Protein AF-A0A8S3G7U4-F1 (afdb_monomer_lite)

pLDDT: mean 88.13, std 8.5, range [62.69, 96.88]

Foldseek 3Di:
DQQFPPPPDDPPDDGHGPLNVVLVVVQVVQQVVLVVDVQGDKADDQPDDIDGSRNHSVVCPVVSVDDDDDDRPPVVRVVVVVVVVVVVVVVD

Structure (mmCIF, N/CA/C/O backbone):
data_AF-A0A8S3G7U4-F1
#
_entry.id   AF-A0A8S3G7U4-F1
#
loop_
_atom_site.group_PDB
_atom_site.id
_atom_site.type_symbol
_atom_site.label_atom_id
_atom_site.label_alt_id
_atom_site.label_comp_id
_atom_site.label_asym_id
_atom_site.label_entity_id
_atom_site.label_seq_id
_atom_site.pdbx_PDB_ins_code
_atom_site.Cartn_x
_atom_site.Cartn_y
_atom_site.Cartn_z
_atom_site.occupancy
_atom_site.B_iso_or_equiv
_atom_site.auth_seq_id
_atom_site.auth_comp_id
_atom_site.auth_asym_id
_atom_site.auth_atom_id
_atom_site.pdbx_PDB_model_num
ATOM 1 N N . MET A 1 1 ? 8.361 -1.461 -9.099 1.00 67.19 1 MET A N 1
ATOM 2 C CA . MET A 1 1 ? 9.421 -1.633 -10.111 1.00 67.19 1 MET A CA 1
ATOM 3 C C . MET A 1 1 ? 8.810 -2.431 -11.255 1.00 67.19 1 MET A C 1
ATOM 5 O O . MET A 1 1 ? 8.186 -3.435 -10.957 1.00 67.19 1 MET A O 1
ATOM 9 N N . ASN A 1 2 ? 8.929 -2.003 -12.513 1.00 78.00 2 ASN A N 1
ATOM 10 C CA . ASN A 1 2 ? 8.296 -2.697 -13.656 1.00 78.00 2 ASN A CA 1
ATOM 11 C C . ASN A 1 2 ? 9.219 -3.718 -14.326 1.00 78.00 2 ASN A C 1
ATOM 13 O O . ASN A 1 2 ? 9.101 -3.991 -15.515 1.00 78.00 2 ASN A O 1
ATOM 17 N N . THR A 1 3 ? 10.164 -4.261 -13.567 1.00 81.44 3 THR A N 1
ATOM 18 C CA . THR A 1 3 ? 11.096 -5.265 -14.071 1.00 81.44 3 THR A CA 1
ATOM 19 C C . THR A 1 3 ? 10.347 -6.579 -14.301 1.00 81.44 3 THR A C 1
ATOM 21 O O . THR A 1 3 ? 9.628 -7.006 -13.392 1.00 81.44 3 THR A O 1
ATOM 24 N N . PRO A 1 4 ? 10.496 -7.226 -15.468 1.00 81.69 4 PRO A N 1
ATOM 25 C CA . PRO A 1 4 ? 9.955 -8.561 -15.717 1.00 81.69 4 PRO A CA 1
ATOM 26 C C . PRO A 1 4 ? 10.515 -9.600 -14.739 1.00 81.69 4 PRO A C 1
ATOM 28 O O . PRO A 1 4 ? 11.661 -9.494 -14.303 1.00 81.69 4 PRO A O 1
ATOM 31 N N . LEU A 1 5 ? 9.734 -10.632 -14.424 1.00 75.94 5 LEU A N 1
ATOM 32 C CA . LEU A 1 5 ? 10.137 -11.733 -13.537 1.00 75.94 5 LEU A CA 1
ATOM 33 C C . LEU A 1 5 ? 11.011 -12.811 -14.213 1.00 75.94 5 LEU A C 1
ATOM 35 O O . LEU A 1 5 ? 11.200 -13.885 -13.651 1.00 75.94 5 LEU A O 1
ATOM 39 N N . GLY A 1 6 ? 11.593 -12.518 -15.380 1.00 72.00 6 GLY A N 1
ATOM 40 C CA . GLY A 1 6 ? 12.253 -13.509 -16.240 1.00 72.00 6 GLY A CA 1
ATOM 41 C C . GLY A 1 6 ? 11.250 -14.267 -17.118 1.00 72.00 6 GLY A C 1
ATOM 42 O O . GLY A 1 6 ? 10.051 -13.986 -17.062 1.00 72.00 6 GLY A O 1
ATOM 43 N N . ASP A 1 7 ? 11.735 -15.192 -17.951 1.00 67.88 7 ASP A N 1
ATOM 44 C CA . ASP A 1 7 ? 10.916 -16.026 -18.852 1.00 67.88 7 ASP A CA 1
ATOM 45 C C . ASP A 1 7 ? 10.166 -17.115 -18.080 1.00 67.88 7 ASP A C 1
ATOM 47 O O . ASP A 1 7 ? 10.529 -18.286 -18.071 1.00 67.88 7 ASP A O 1
ATOM 51 N N . LEU A 1 8 ? 9.112 -16.697 -17.383 1.00 63.62 8 LEU A N 1
ATOM 52 C CA . LEU A 1 8 ? 8.124 -17.583 -16.760 1.00 63.62 8 LEU A CA 1
ATOM 53 C C . LEU A 1 8 ? 6.859 -17.735 -17.619 1.00 63.62 8 LEU A C 1
ATOM 55 O O . LEU A 1 8 ? 5.934 -18.443 -17.233 1.00 63.62 8 LEU A O 1
ATOM 59 N N . ALA A 1 9 ? 6.801 -17.041 -18.753 1.00 62.88 9 ALA A N 1
ATOM 60 C CA . ALA A 1 9 ? 5.632 -16.934 -19.608 1.00 62.88 9 ALA A CA 1
ATOM 61 C C . ALA A 1 9 ? 5.865 -17.700 -20.917 1.00 62.88 9 ALA A C 1
ATOM 6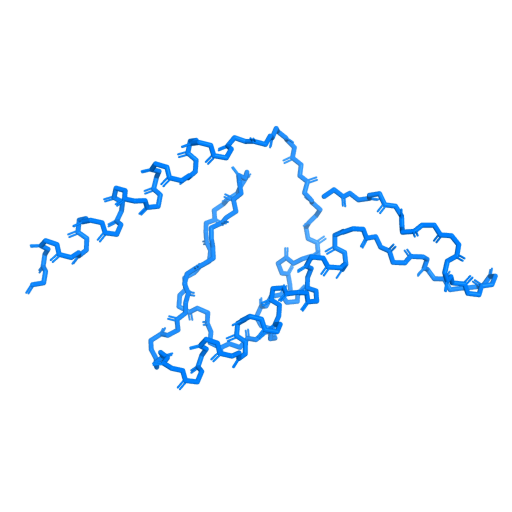3 O O . ALA A 1 9 ? 6.994 -17.772 -21.407 1.00 62.88 9 ALA A O 1
ATOM 64 N N . GLY A 1 10 ? 4.809 -18.300 -21.476 1.00 66.88 10 GLY A N 1
ATOM 65 C CA . GLY A 1 10 ? 4.883 -18.895 -22.808 1.00 66.88 10 GLY A CA 1
ATOM 66 C C . GLY A 1 10 ? 5.252 -17.845 -23.867 1.00 66.88 10 GLY A C 1
ATOM 67 O O . GLY A 1 10 ? 5.136 -16.648 -23.613 1.00 66.88 10 GLY A O 1
ATOM 68 N N . PRO A 1 11 ? 5.638 -18.252 -25.088 1.00 69.12 11 PRO A N 1
ATOM 69 C CA . PRO A 1 11 ? 6.110 -17.340 -26.142 1.00 69.12 11 PRO A CA 1
ATOM 70 C C . PRO A 1 11 ? 5.101 -16.254 -26.573 1.00 69.12 11 PRO A C 1
ATOM 72 O O . PRO A 1 11 ? 5.457 -15.362 -27.341 1.00 69.12 11 PRO A O 1
ATOM 75 N N . TYR A 1 12 ? 3.856 -16.323 -26.094 1.00 72.88 12 TYR A N 1
ATOM 76 C CA . TYR A 1 12 ? 2.778 -15.374 -26.373 1.00 72.88 12 TYR A CA 1
ATOM 77 C C . TYR A 1 12 ? 2.201 -14.709 -25.113 1.00 72.88 12 TYR A C 1
ATOM 79 O O . TYR A 1 12 ? 1.335 -13.843 -25.228 1.00 72.88 12 TYR A O 1
ATOM 87 N N . ASP A 1 13 ? 2.665 -15.095 -23.925 1.00 72.25 13 ASP A N 1
ATOM 88 C CA . ASP A 1 13 ? 2.161 -14.572 -22.661 1.00 72.25 13 ASP A CA 1
ATOM 89 C C . ASP A 1 13 ? 2.977 -13.353 -22.224 1.00 72.25 13 ASP A C 1
ATOM 91 O O . ASP A 1 13 ? 4.195 -13.284 -22.387 1.00 72.25 13 ASP A O 1
ATOM 95 N N . ARG A 1 14 ? 2.308 -12.367 -21.620 1.00 76.12 14 ARG A N 1
ATOM 96 C CA . ARG A 1 14 ? 3.006 -11.235 -21.008 1.00 76.12 14 ARG A CA 1
ATOM 97 C C . ARG A 1 14 ? 3.746 -11.728 -19.766 1.00 76.12 14 ARG A C 1
ATOM 99 O O . ARG A 1 14 ? 3.098 -12.116 -18.796 1.00 76.12 14 ARG A O 1
ATOM 106 N N . ASN A 1 15 ? 5.076 -11.620 -19.749 1.00 79.62 15 ASN A N 1
ATOM 107 C CA . ASN A 1 15 ? 5.844 -11.905 -18.539 1.00 79.62 15 ASN A CA 1
ATOM 108 C C . ASN A 1 15 ? 5.357 -10.997 -17.398 1.00 79.62 15 ASN A C 1
ATOM 110 O O . ASN A 1 15 ? 5.365 -9.765 -17.550 1.00 79.62 15 ASN A O 1
ATOM 114 N N . PRO A 1 16 ? 4.939 -11.571 -16.258 1.00 84.88 16 PRO A N 1
ATOM 115 C CA . PRO A 1 16 ? 4.531 -10.779 -15.115 1.00 84.88 16 PRO A CA 1
ATOM 116 C C . PRO A 1 16 ? 5.708 -9.927 -14.641 1.00 84.88 16 PRO A C 1
ATOM 118 O O . PRO A 1 16 ? 6.871 -10.342 -14.663 1.00 84.88 16 PRO A O 1
ATOM 121 N N . THR A 1 17 ? 5.410 -8.699 -14.241 1.00 88.38 17 THR A N 1
ATOM 122 C CA . THR A 1 17 ? 6.401 -7.781 -13.686 1.00 88.38 17 THR A CA 1
ATOM 123 C C . THR A 1 17 ? 6.432 -7.886 -12.164 1.00 88.38 17 THR A C 1
ATOM 125 O O . THR A 1 17 ? 5.469 -8.311 -11.529 1.00 88.38 17 THR A O 1
ATOM 128 N N . ARG A 1 18 ? 7.509 -7.399 -11.543 1.00 88.00 18 ARG A N 1
ATOM 129 C CA . ARG A 1 18 ? 7.584 -7.183 -10.085 1.00 88.00 18 ARG A CA 1
ATOM 130 C C . ARG A 1 18 ? 6.436 -6.309 -9.560 1.00 88.00 18 ARG A C 1
ATOM 132 O O . ARG A 1 18 ? 6.098 -6.365 -8.383 1.00 88.00 18 ARG A O 1
ATOM 139 N N . TRP A 1 19 ? 5.847 -5.476 -10.416 1.00 89.06 19 TRP A N 1
ATOM 140 C CA . TRP A 1 19 ? 4.668 -4.687 -10.079 1.00 89.06 19 TRP A CA 1
ATOM 141 C C . TRP A 1 19 ? 3.3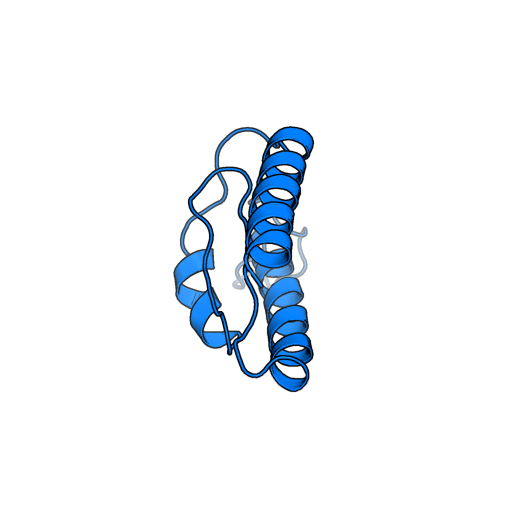92 -5.530 -10.039 1.00 89.06 19 TRP A C 1
ATOM 143 O O . TRP A 1 19 ? 2.582 -5.356 -9.131 1.00 89.06 19 TRP A O 1
ATOM 153 N N . ASP A 1 20 ? 3.251 -6.485 -10.959 1.00 88.44 20 ASP A N 1
ATOM 154 C CA . ASP A 1 20 ? 2.141 -7.441 -10.962 1.00 88.44 20 ASP A CA 1
ATOM 155 C C . ASP A 1 20 ? 2.219 -8.387 -9.746 1.00 88.44 20 ASP A C 1
ATOM 157 O O . ASP A 1 20 ? 1.202 -8.652 -9.106 1.00 88.44 20 ASP A O 1
ATOM 161 N N . GLU A 1 21 ? 3.427 -8.817 -9.363 1.00 90.62 21 GLU A N 1
ATOM 162 C CA . GLU A 1 21 ? 3.677 -9.599 -8.139 1.00 90.62 21 GLU A CA 1
ATOM 163 C C . GLU A 1 21 ? 3.334 -8.813 -6.866 1.00 90.62 21 GLU A C 1
ATOM 165 O O . GLU A 1 21 ? 2.687 -9.339 -5.955 1.00 90.62 21 GLU A O 1
ATOM 170 N N . LEU A 1 22 ? 3.715 -7.531 -6.811 1.00 91.81 22 LEU A N 1
ATOM 171 C CA . LEU A 1 22 ? 3.344 -6.661 -5.698 1.00 91.81 22 LEU A CA 1
ATOM 172 C C . LEU A 1 22 ? 1.823 -6.510 -5.608 1.00 91.81 22 LEU A C 1
ATOM 174 O O . LEU A 1 22 ? 1.278 -6.620 -4.513 1.00 91.81 22 LEU A O 1
ATOM 178 N N . ARG A 1 23 ? 1.133 -6.302 -6.739 1.00 91.88 23 ARG A N 1
ATOM 179 C CA . ARG A 1 23 ? -0.336 -6.231 -6.781 1.00 91.88 23 ARG A CA 1
ATOM 180 C C . ARG A 1 23 ? -0.961 -7.477 -6.168 1.00 91.88 23 ARG A C 1
ATOM 182 O O . ARG A 1 23 ? -1.843 -7.356 -5.322 1.00 91.88 23 ARG A O 1
ATOM 189 N N . GLN A 1 24 ? -0.502 -8.656 -6.581 1.00 92.94 24 GLN A N 1
ATOM 190 C CA . GLN A 1 24 ? -1.018 -9.926 -6.076 1.00 92.94 24 GLN A CA 1
ATOM 191 C C . GLN A 1 24 ? -0.774 -10.073 -4.570 1.00 92.94 24 GLN A C 1
ATOM 193 O O . GLN A 1 24 ? -1.695 -10.395 -3.827 1.00 92.94 24 GLN A O 1
ATOM 198 N N . THR A 1 25 ? 0.443 -9.774 -4.114 1.00 94.25 25 THR A N 1
ATOM 199 C CA . THR A 1 25 ? 0.801 -9.841 -2.691 1.00 94.25 25 THR A CA 1
ATOM 200 C C . THR A 1 25 ? -0.067 -8.907 -1.850 1.00 94.25 25 THR A C 1
ATOM 202 O O . THR A 1 25 ? -0.623 -9.327 -0.840 1.00 94.25 25 THR A O 1
ATOM 205 N N . VAL A 1 26 ? -0.218 -7.647 -2.272 1.00 94.12 26 VAL A N 1
ATOM 206 C CA . VAL A 1 26 ? -1.031 -6.665 -1.542 1.00 94.12 26 VAL A CA 1
ATOM 207 C C . VAL A 1 26 ? -2.500 -7.080 -1.531 1.00 94.12 26 VAL A C 1
ATOM 209 O O . VAL A 1 26 ? -3.121 -6.984 -0.483 1.00 94.12 26 VAL A O 1
ATOM 212 N N . SER A 1 27 ? -3.031 -7.609 -2.638 1.00 94.31 27 SER A N 1
ATOM 213 C CA . SER A 1 27 ? -4.419 -8.099 -2.715 1.00 94.31 27 SER A CA 1
ATOM 214 C C . SER A 1 27 ? -4.714 -9.145 -1.639 1.00 94.31 27 SER A C 1
ATOM 216 O O . SER A 1 27 ? -5.670 -8.998 -0.888 1.00 94.31 27 SER A O 1
ATOM 218 N N . ILE A 1 28 ? -3.824 -10.132 -1.483 1.00 94.38 28 ILE A N 1
ATOM 219 C CA . ILE A 1 28 ? -3.949 -11.166 -0.445 1.00 94.38 28 ILE A CA 1
ATOM 220 C C . ILE A 1 28 ? -3.929 -10.544 0.957 1.00 94.38 28 ILE A C 1
ATOM 222 O O . ILE A 1 28 ? -4.729 -10.914 1.811 1.00 94.38 28 ILE A O 1
ATOM 226 N N . VAL A 1 29 ? -3.022 -9.594 1.208 1.00 94.06 29 VAL A N 1
ATOM 227 C CA . VAL A 1 29 ? -2.933 -8.916 2.511 1.00 94.06 29 VAL A CA 1
ATOM 228 C C . VAL A 1 29 ? -4.213 -8.139 2.820 1.00 94.06 29 VAL A C 1
ATOM 230 O O . VAL A 1 29 ? -4.677 -8.186 3.955 1.00 94.06 29 VAL A O 1
ATOM 233 N N . VAL A 1 30 ? -4.792 -7.456 1.830 1.00 94.56 30 VAL A N 1
ATOM 234 C CA . VAL A 1 30 ? -6.034 -6.685 1.987 1.00 94.56 30 VAL A CA 1
ATOM 235 C C . VAL A 1 30 ? -7.209 -7.593 2.305 1.00 94.56 30 VAL A C 1
ATOM 237 O O . VAL A 1 30 ? -7.910 -7.324 3.273 1.00 94.56 30 VAL A O 1
ATOM 240 N N . ASP A 1 31 ? -7.383 -8.682 1.557 1.00 92.25 31 ASP A N 1
ATOM 241 C CA . ASP A 1 31 ? -8.488 -9.620 1.777 1.00 92.25 31 ASP A CA 1
ATOM 242 C C . ASP A 1 31 ? -8.398 -10.306 3.147 1.00 92.25 31 ASP A C 1
ATOM 244 O O . ASP A 1 31 ? -9.414 -10.598 3.769 1.00 92.25 31 ASP A O 1
ATOM 248 N N . ILE A 1 32 ? -7.182 -10.548 3.648 1.00 92.94 32 ILE A N 1
ATOM 249 C CA . ILE A 1 32 ? -6.985 -11.055 5.011 1.00 92.94 32 ILE A CA 1
ATOM 250 C C . ILE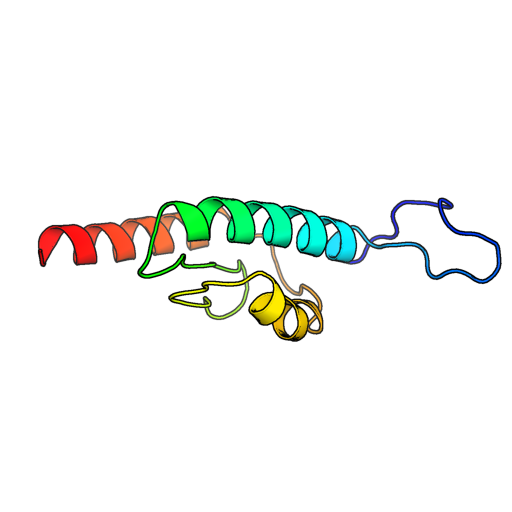 A 1 32 ? -7.307 -9.962 6.033 1.00 92.94 32 ILE A C 1
ATOM 252 O O . ILE A 1 32 ? -8.023 -10.218 6.997 1.00 92.94 32 ILE A O 1
ATOM 256 N N . ALA A 1 33 ? -6.774 -8.754 5.855 1.00 91.94 33 ALA A N 1
ATOM 257 C CA . ALA A 1 33 ? -6.924 -7.676 6.826 1.00 91.94 33 ALA A CA 1
ATOM 258 C C . ALA A 1 33 ? -8.373 -7.179 6.944 1.00 91.94 33 ALA A C 1
ATOM 260 O O . ALA A 1 33 ? -8.819 -6.885 8.053 1.00 91.94 33 ALA A O 1
ATOM 261 N N . SER A 1 34 ? -9.129 -7.151 5.843 1.00 88.38 34 SER A N 1
ATOM 262 C CA . SER A 1 34 ? -10.532 -6.719 5.826 1.00 88.38 34 SER A CA 1
ATOM 263 C C . SER A 1 34 ? -11.472 -7.650 6.599 1.00 88.38 34 SER A C 1
ATOM 265 O O . SER A 1 34 ? -12.550 -7.230 7.013 1.00 88.38 34 SER A O 1
ATOM 267 N N . VAL A 1 35 ? -11.059 -8.894 6.868 1.00 91.38 35 VAL A N 1
ATOM 268 C CA . VAL A 1 35 ? -11.784 -9.799 7.777 1.00 91.38 35 VAL A CA 1
ATOM 269 C C . VAL A 1 35 ? -11.671 -9.342 9.236 1.00 91.38 35 VAL A C 1
ATOM 271 O O . VAL A 1 35 ? -12.587 -9.578 10.023 1.00 91.38 35 VAL A O 1
ATOM 274 N N . PHE A 1 36 ? -10.562 -8.700 9.613 1.00 92.19 36 PHE A N 1
ATOM 275 C CA . PHE A 1 36 ? -10.293 -8.286 10.994 1.00 92.19 36 PHE A CA 1
ATOM 276 C C . PHE A 1 36 ? -10.692 -6.838 11.288 1.00 92.19 36 PHE A C 1
ATOM 278 O O . PHE A 1 36 ? -10.948 -6.518 12.448 1.00 92.19 36 PHE A O 1
ATOM 285 N N . ASP A 1 37 ? -10.752 -5.981 10.267 1.00 88.75 37 ASP A N 1
ATOM 286 C CA . ASP A 1 37 ? -11.112 -4.571 10.407 1.00 88.75 37 ASP A CA 1
ATOM 287 C C . ASP A 1 37 ? -12.297 -4.200 9.505 1.00 88.75 37 ASP A C 1
ATOM 289 O O . ASP A 1 37 ? -12.187 -4.135 8.280 1.00 88.75 37 ASP A O 1
ATOM 293 N N . SER A 1 38 ? -13.447 -3.922 10.127 1.00 88.25 38 SER A N 1
ATOM 294 C CA . SER A 1 38 ? -14.675 -3.524 9.427 1.00 88.25 38 SER A CA 1
ATOM 295 C C . SER A 1 38 ? -14.610 -2.123 8.807 1.00 88.25 38 SER A C 1
ATOM 297 O O . SER A 1 38 ? -15.385 -1.810 7.892 1.00 88.25 38 SER A O 1
ATOM 299 N N . ASP A 1 39 ? -13.724 -1.263 9.318 1.00 89.38 39 ASP A N 1
ATOM 300 C CA . ASP A 1 39 ? -13.493 0.071 8.761 1.00 89.38 39 ASP A CA 1
ATOM 301 C C . ASP A 1 39 ? -12.555 0.017 7.540 1.00 89.38 39 ASP A C 1
ATOM 303 O O . ASP A 1 39 ? -12.567 0.904 6.688 1.00 89.38 39 ASP A O 1
ATOM 307 N N . GLY A 1 40 ? -11.859 -1.109 7.365 1.00 89.88 40 GLY A N 1
ATOM 308 C CA . GLY A 1 40 ? -10.927 -1.363 6.274 1.00 89.88 40 GLY A CA 1
ATOM 309 C C . GLY A 1 40 ? -9.501 -0.973 6.643 1.00 89.88 40 GLY A C 1
ATOM 310 O O . GLY A 1 40 ? -9.180 -0.727 7.800 1.00 89.88 40 GLY A O 1
ATOM 311 N N . ILE A 1 41 ? -8.622 -0.934 5.644 1.00 91.62 41 ILE A N 1
ATOM 312 C CA . ILE A 1 41 ? -7.209 -0.600 5.846 1.00 91.62 41 ILE A CA 1
ATOM 313 C C . ILE A 1 41 ? -6.751 0.562 4.973 1.00 91.62 41 ILE A C 1
ATOM 315 O O . ILE A 1 41 ? -7.245 0.784 3.867 1.00 91.62 41 ILE A O 1
ATOM 319 N N . ASP A 1 42 ? -5.727 1.262 5.445 1.00 93.38 42 ASP A N 1
ATOM 320 C CA . ASP A 1 42 ? -5.088 2.334 4.693 1.00 93.38 42 ASP A CA 1
ATOM 321 C C . ASP A 1 42 ? -3.835 1.840 3.975 1.00 93.38 42 ASP A C 1
ATOM 323 O O . ASP A 1 42 ? -2.976 1.166 4.550 1.00 93.38 42 ASP A O 1
ATOM 327 N N . ILE A 1 43 ? -3.693 2.230 2.711 1.00 93.00 43 ILE A N 1
ATOM 328 C CA . ILE A 1 43 ? -2.568 1.849 1.861 1.00 93.00 43 ILE A CA 1
ATOM 329 C C . ILE A 1 43 ? -1.795 3.099 1.477 1.00 93.00 43 ILE A C 1
ATOM 331 O O . ILE A 1 43 ? -2.249 3.928 0.687 1.00 93.00 43 ILE A O 1
ATOM 335 N N . PHE A 1 44 ? -0.577 3.203 1.998 1.00 94.25 44 PHE A N 1
ATOM 336 C CA . PHE A 1 44 ? 0.329 4.300 1.692 1.00 94.25 44 PHE A CA 1
ATOM 337 C C . PHE A 1 44 ? 1.303 3.918 0.587 1.00 94.25 44 PHE A C 1
ATOM 339 O O . PHE A 1 44 ? 2.048 2.941 0.684 1.00 94.25 44 PHE A O 1
ATOM 346 N N . PHE A 1 45 ? 1.349 4.744 -0.453 1.00 93.00 45 PHE A N 1
ATOM 347 C CA . PHE A 1 45 ? 2.327 4.615 -1.521 1.00 93.00 45 PHE A CA 1
ATOM 348 C C . PHE A 1 45 ? 3.525 5.528 -1.278 1.00 93.00 45 PHE A C 1
ATOM 350 O O . PHE A 1 45 ? 3.436 6.557 -0.616 1.00 93.00 45 PHE A O 1
ATOM 357 N N . LEU A 1 46 ? 4.672 5.176 -1.861 1.00 93.62 46 LEU A N 1
ATOM 358 C CA . LEU A 1 46 ? 5.888 5.959 -1.645 1.00 93.62 46 LEU A CA 1
ATOM 359 C C . LEU A 1 46 ? 5.868 7.331 -2.343 1.00 93.62 46 LEU A C 1
ATOM 361 O O . LEU A 1 46 ? 6.426 8.303 -1.824 1.00 93.62 46 LEU A O 1
ATOM 365 N N . ASN A 1 47 ? 5.246 7.388 -3.525 1.00 92.31 47 ASN A N 1
ATOM 366 C CA . ASN A 1 47 ? 5.329 8.519 -4.457 1.00 92.31 47 ASN A CA 1
ATOM 367 C C . ASN A 1 47 ? 3.960 8.994 -4.973 1.00 92.31 47 ASN A C 1
ATOM 369 O O . ASN A 1 47 ? 3.898 9.633 -6.018 1.00 92.31 47 ASN A O 1
ATOM 373 N N . ARG A 1 48 ? 2.867 8.655 -4.284 1.00 91.69 48 ARG A N 1
ATOM 374 C CA . ARG A 1 48 ? 1.515 9.140 -4.596 1.00 91.69 48 ARG A CA 1
ATOM 375 C C . ARG A 1 48 ? 0.652 9.142 -3.340 1.00 91.69 48 ARG A C 1
ATOM 377 O O . ARG A 1 48 ? 1.052 8.564 -2.330 1.00 91.69 48 ARG A O 1
ATOM 384 N N . GLU A 1 49 ? -0.516 9.758 -3.450 1.00 92.31 49 GLU A N 1
ATOM 385 C CA . GLU A 1 49 ? -1.491 9.846 -2.366 1.00 92.31 49 GLU A CA 1
ATOM 386 C C . GLU A 1 49 ? -1.942 8.463 -1.861 1.00 92.31 49 GLU A C 1
ATOM 388 O O . GLU A 1 49 ? -2.013 7.514 -2.654 1.00 92.31 49 GLU A O 1
ATOM 393 N N . PRO A 1 50 ? -2.220 8.333 -0.550 1.00 93.88 50 PRO A N 1
ATOM 394 C CA . PRO A 1 50 ? -2.681 7.090 0.049 1.00 93.88 50 PRO A CA 1
ATOM 395 C C . PRO A 1 50 ? -4.127 6.773 -0.345 1.00 93.88 50 PRO A C 1
ATOM 397 O O . PRO A 1 50 ? -4.934 7.663 -0.607 1.00 93.88 50 PRO A O 1
ATOM 400 N N . MET A 1 51 ? -4.466 5.488 -0.322 1.00 93.62 51 MET A N 1
ATOM 401 C CA . MET A 1 51 ? -5.855 5.031 -0.320 1.00 93.62 51 MET A CA 1
ATOM 402 C C . MET A 1 51 ? -6.301 4.761 1.107 1.00 93.62 51 MET A C 1
ATOM 404 O O . MET A 1 51 ? -5.515 4.252 1.905 1.00 93.62 51 MET A O 1
ATOM 408 N N . ARG A 1 52 ? -7.558 5.082 1.409 1.00 93.69 52 ARG A N 1
ATOM 409 C CA . ARG A 1 52 ? -8.123 4.967 2.753 1.00 93.69 52 ARG A CA 1
ATOM 410 C C . ARG A 1 52 ? -9.296 4.017 2.790 1.00 93.69 52 ARG A C 1
ATOM 412 O O . ARG A 1 52 ? -10.032 3.963 1.808 1.00 93.69 52 ARG A O 1
ATOM 419 N N . HIS A 1 53 ? -9.484 3.358 3.931 1.00 93.50 53 HIS A N 1
ATOM 420 C CA . HIS A 1 53 ? -10.640 2.495 4.199 1.00 93.50 53 HIS A CA 1
ATOM 421 C C . HIS A 1 53 ? -10.863 1.436 3.106 1.00 93.50 53 HIS A C 1
ATOM 423 O O . HIS A 1 53 ? -11.994 1.187 2.690 1.00 93.50 53 HIS A O 1
ATOM 429 N N . VAL A 1 54 ? -9.779 0.837 2.607 1.00 94.25 54 VAL A N 1
ATOM 430 C CA . VAL A 1 54 ? -9.837 -0.206 1.577 1.00 94.25 54 VAL A CA 1
ATOM 431 C C . VAL A 1 54 ? -10.393 -1.480 2.200 1.00 94.25 54 VAL A C 1
ATOM 433 O O . VAL A 1 54 ? -9.852 -1.964 3.197 1.00 94.25 54 VAL A O 1
ATOM 436 N N . LYS A 1 55 ? -11.464 -2.025 1.616 1.00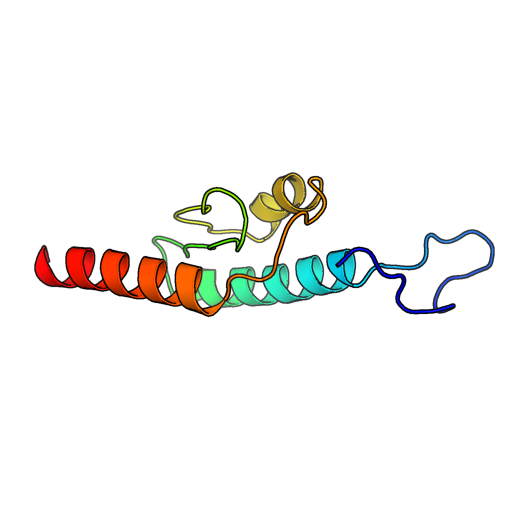 93.00 55 LYS A N 1
ATOM 437 C CA . LYS A 1 55 ? -12.204 -3.174 2.170 1.00 93.00 55 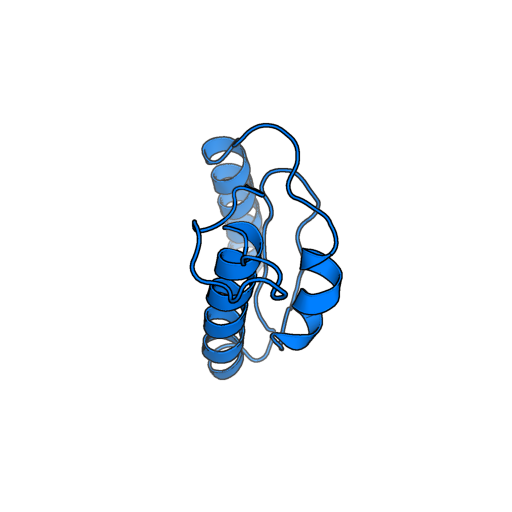LYS A CA 1
ATOM 438 C C . LYS A 1 55 ? -12.123 -4.421 1.299 1.00 93.00 55 LYS A C 1
ATOM 440 O O . LYS A 1 55 ? -12.338 -5.519 1.805 1.00 93.00 55 LYS A O 1
ATOM 445 N N . SER A 1 56 ? -11.803 -4.269 0.018 1.00 92.38 56 SER A N 1
ATOM 446 C CA . SER A 1 56 ? -11.636 -5.385 -0.918 1.00 92.38 56 SER A CA 1
ATOM 447 C C . SER A 1 56 ? -10.399 -5.203 -1.793 1.00 92.38 56 SER A C 1
ATOM 449 O O . SER A 1 56 ? -10.064 -4.085 -2.196 1.00 92.38 56 SER A O 1
ATOM 451 N N . SER A 1 57 ? -9.743 -6.310 -2.152 1.00 93.44 57 SER A N 1
ATOM 452 C CA . SER A 1 57 ? -8.686 -6.306 -3.164 1.00 93.44 57 SER A CA 1
ATOM 453 C C . SER A 1 57 ? -9.148 -5.816 -4.545 1.00 93.44 57 SER A C 1
ATOM 455 O O . SER A 1 57 ? -8.324 -5.304 -5.308 1.00 93.44 57 SER A O 1
ATOM 457 N N . ASP A 1 58 ? -10.449 -5.866 -4.854 1.00 92.62 58 ASP A N 1
ATOM 458 C CA . ASP A 1 58 ? -11.012 -5.342 -6.108 1.00 92.62 58 ASP A CA 1
ATOM 459 C C . ASP A 1 58 ? -10.733 -3.841 -6.291 1.00 92.62 58 ASP A C 1
ATOM 461 O O . ASP A 1 58 ? -10.474 -3.369 -7.403 1.00 92.62 58 ASP A O 1
ATOM 465 N N . GLU A 1 59 ? -10.703 -3.084 -5.191 1.00 91.06 59 GLU A N 1
ATOM 466 C CA . GLU A 1 59 ? -10.427 -1.643 -5.194 1.00 91.06 59 GLU A CA 1
ATOM 467 C C . GLU A 1 59 ? -8.985 -1.329 -5.633 1.00 91.06 59 GLU A C 1
ATOM 469 O O . GLU A 1 59 ? -8.681 -0.232 -6.111 1.00 91.06 59 GLU A O 1
ATOM 474 N N . LEU A 1 60 ? -8.080 -2.308 -5.535 1.00 89.62 60 LEU A N 1
ATOM 475 C CA . LEU A 1 60 ? -6.677 -2.156 -5.915 1.00 89.62 60 LEU A CA 1
ATOM 476 C C . LEU A 1 60 ? -6.461 -2.260 -7.422 1.00 89.62 60 LEU A C 1
ATOM 478 O O . LEU A 1 60 ? -5.452 -1.761 -7.927 1.00 89.62 60 LEU A O 1
ATOM 482 N N . VAL A 1 61 ? -7.378 -2.894 -8.161 1.00 87.31 61 VAL A N 1
ATOM 483 C CA . VAL A 1 61 ? -7.198 -3.175 -9.593 1.00 87.31 61 VAL A CA 1
ATOM 484 C C . VAL A 1 61 ? -6.915 -1.890 -10.367 1.00 87.31 61 VAL A C 1
ATOM 486 O O . VAL A 1 61 ? -5.933 -1.825 -11.108 1.00 87.31 61 VAL A O 1
ATOM 489 N N . ALA A 1 62 ? -7.710 -0.842 -10.133 1.00 86.50 62 ALA A N 1
ATOM 490 C CA . ALA A 1 62 ? -7.531 0.462 -10.768 1.00 86.50 62 ALA A CA 1
ATOM 491 C C . ALA A 1 62 ? -6.193 1.114 -10.385 1.00 86.50 62 ALA A C 1
ATOM 493 O O . ALA A 1 62 ? -5.521 1.733 -11.207 1.00 86.50 62 ALA A O 1
ATOM 494 N N . VAL A 1 63 ? -5.758 0.936 -9.145 1.00 87.69 63 VAL A N 1
ATOM 495 C CA . VAL A 1 63 ? -4.606 1.633 -8.564 1.00 87.69 63 VAL A CA 1
ATOM 496 C C . VAL A 1 63 ? -3.275 1.059 -9.041 1.00 87.69 63 VAL A C 1
ATOM 498 O O . VAL A 1 63 ? -2.285 1.789 -9.166 1.00 87.69 63 VAL A O 1
ATOM 501 N N . PHE A 1 64 ? -3.241 -0.228 -9.374 1.00 88.50 64 PHE A N 1
ATOM 502 C CA . PHE A 1 64 ? -2.070 -0.863 -9.974 1.00 88.50 64 PHE A CA 1
ATOM 503 C C . PHE A 1 64 ? -1.966 -0.659 -11.496 1.00 88.50 64 PH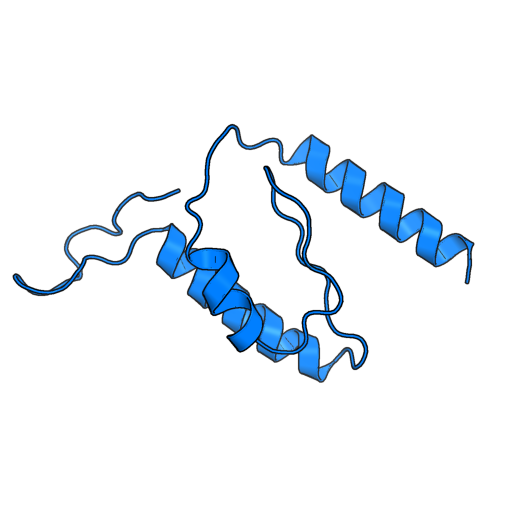E A C 1
ATOM 505 O O . PHE A 1 64 ? -0.936 -1.013 -12.067 1.00 88.50 64 PHE A O 1
ATOM 512 N N . THR A 1 65 ? -2.945 -0.016 -12.151 1.00 88.88 65 THR A N 1
ATOM 513 C CA . THR A 1 65 ? -2.800 0.414 -13.562 1.00 88.88 65 THR A CA 1
ATOM 514 C C . THR A 1 65 ? -1.750 1.516 -13.724 1.00 88.88 65 THR A C 1
ATOM 516 O O . THR A 1 65 ? -1.073 1.598 -14.749 1.00 88.88 65 THR A O 1
ATOM 519 N N . VAL A 1 66 ? -1.569 2.338 -12.686 1.00 89.06 66 VAL A N 1
ATOM 520 C CA . VAL A 1 66 ? -0.551 3.387 -12.651 1.00 89.06 66 VAL A CA 1
ATOM 521 C C . VAL A 1 66 ? 0.778 2.774 -12.238 1.00 89.06 66 VAL A C 1
ATOM 523 O O . VAL A 1 66 ? 0.929 2.234 -11.141 1.00 89.06 66 VAL A O 1
ATOM 526 N N . GLN A 1 67 ? 1.753 2.884 -13.132 1.00 86.81 67 GLN A N 1
ATOM 527 C CA . GLN A 1 67 ? 3.095 2.371 -12.917 1.00 86.81 67 GLN A CA 1
ATOM 528 C C . GLN A 1 67 ? 3.830 3.131 -11.795 1.00 86.81 67 GLN A C 1
ATOM 530 O O . GLN A 1 67 ? 3.670 4.345 -11.657 1.00 86.81 67 GLN A O 1
ATOM 535 N N . PRO A 1 68 ? 4.685 2.448 -11.015 1.00 87.56 68 PRO A N 1
ATOM 536 C CA . PRO A 1 68 ? 5.504 3.081 -9.996 1.00 87.56 68 PRO A CA 1
ATOM 537 C C . PRO A 1 68 ? 6.552 3.977 -10.656 1.00 87.56 68 PRO A C 1
ATOM 539 O O . PRO A 1 68 ? 7.275 3.542 -11.552 1.00 87.56 68 PRO A O 1
ATOM 542 N N . GLN A 1 69 ? 6.660 5.211 -10.177 1.00 87.75 69 GLN A N 1
ATOM 543 C CA . GLN A 1 69 ? 7.623 6.200 -10.657 1.00 87.75 69 GLN A CA 1
ATOM 544 C C . GLN A 1 69 ? 8.308 6.893 -9.480 1.00 87.75 69 GLN A C 1
ATOM 546 O O . GLN A 1 69 ? 7.762 6.926 -8.377 1.00 87.75 69 GLN A O 1
ATOM 551 N N . GLY A 1 70 ? 9.487 7.465 -9.726 1.00 90.69 70 GLY A N 1
ATOM 552 C CA . GLY A 1 70 ? 10.225 8.252 -8.739 1.00 90.69 70 GLY A CA 1
ATOM 553 C C . GLY A 1 70 ? 11.113 7.433 -7.786 1.00 90.69 70 GLY A C 1
ATOM 554 O O . GLY A 1 70 ? 11.319 6.235 -7.993 1.00 90.69 70 GLY A O 1
ATOM 555 N N . PRO A 1 71 ? 11.689 8.090 -6.762 1.00 91.94 71 PRO A N 1
ATOM 556 C CA . PRO A 1 71 ? 12.630 7.480 -5.818 1.00 91.94 71 PRO A CA 1
ATOM 557 C C . PRO A 1 71 ? 11.945 6.492 -4.857 1.00 91.94 71 PRO A C 1
ATOM 559 O O . PRO A 1 71 ? 10.736 6.302 -4.897 1.00 91.94 71 PRO A O 1
ATOM 562 N N . THR A 1 72 ? 12.691 5.881 -3.933 1.00 92.69 72 THR A N 1
ATOM 563 C CA . THR A 1 72 ? 12.139 4.990 -2.889 1.00 92.69 72 THR A CA 1
ATOM 564 C C . THR A 1 72 ? 12.269 5.604 -1.487 1.00 92.69 72 THR A C 1
ATOM 566 O O . THR A 1 72 ? 13.066 5.126 -0.675 1.00 92.69 72 THR A O 1
ATOM 569 N N . PRO A 1 73 ? 11.526 6.682 -1.166 1.00 94.31 73 PRO A N 1
ATOM 570 C CA . PRO A 1 73 ? 11.668 7.433 0.082 1.00 94.31 73 PRO A CA 1
ATOM 571 C C . PRO A 1 73 ? 10.996 6.728 1.277 1.00 94.31 73 PRO A C 1
ATOM 573 O O . PRO A 1 73 ? 10.131 7.299 1.941 1.00 94.31 73 PRO A O 1
ATOM 576 N N . ILE A 1 74 ? 11.407 5.491 1.573 1.00 95.62 74 ILE A N 1
ATOM 577 C CA . ILE A 1 74 ? 10.808 4.621 2.602 1.00 95.62 74 ILE A CA 1
ATOM 578 C C . ILE A 1 74 ? 10.744 5.329 3.960 1.00 95.62 74 ILE A C 1
ATOM 580 O O . ILE A 1 74 ? 9.681 5.399 4.569 1.00 95.62 74 ILE A O 1
ATOM 584 N N . LEU A 1 75 ? 11.853 5.927 4.409 1.00 96.88 75 LEU A N 1
ATOM 585 C CA . LEU A 1 75 ? 11.914 6.598 5.712 1.00 96.88 75 LEU A CA 1
ATOM 586 C C . LEU A 1 75 ? 10.959 7.798 5.806 1.00 96.88 75 LEU A C 1
ATOM 588 O O . LEU A 1 75 ? 10.363 8.031 6.856 1.00 96.88 75 LEU A O 1
ATOM 592 N N . ARG A 1 76 ? 10.807 8.563 4.718 1.00 96.12 76 ARG A N 1
ATOM 593 C CA . ARG A 1 76 ? 9.894 9.716 4.670 1.00 96.12 76 ARG A CA 1
ATOM 594 C C . ARG A 1 76 ? 8.452 9.255 4.849 1.00 96.12 76 ARG A C 1
ATOM 596 O O . ARG A 1 76 ? 7.734 9.823 5.664 1.00 96.12 76 ARG A O 1
ATOM 603 N N . VAL A 1 77 ? 8.056 8.237 4.088 1.00 96.31 77 VAL A N 1
ATOM 604 C CA . VAL A 1 77 ? 6.679 7.729 4.066 1.00 96.31 77 VAL A CA 1
ATOM 605 C C . VAL A 1 77 ? 6.358 7.042 5.387 1.00 96.31 77 VAL A C 1
ATOM 607 O O . VAL A 1 77 ? 5.333 7.340 5.981 1.00 96.31 77 VAL A O 1
ATOM 610 N N . LEU A 1 78 ? 7.278 6.243 5.932 1.00 96.44 78 LEU A N 1
ATOM 611 C CA . LEU A 1 78 ? 7.104 5.629 7.249 1.00 96.44 78 LEU A CA 1
ATOM 612 C C . LEU A 1 78 ? 6.879 6.676 8.351 1.00 96.44 78 LEU A C 1
ATOM 614 O O . LEU A 1 78 ? 5.958 6.543 9.150 1.00 96.44 78 LEU A O 1
ATOM 618 N N . ARG A 1 79 ? 7.682 7.750 8.382 1.00 96.81 79 ARG A N 1
ATOM 619 C CA . ARG A 1 79 ? 7.485 8.851 9.343 1.00 96.81 79 ARG A CA 1
ATOM 620 C C . ARG A 1 79 ? 6.139 9.551 9.163 1.00 96.81 79 ARG A C 1
ATOM 622 O O . ARG A 1 79 ? 5.563 9.990 10.152 1.00 96.81 79 ARG A O 1
ATOM 629 N N . HIS A 1 80 ? 5.669 9.683 7.924 1.00 95.31 80 HIS A N 1
ATOM 630 C CA . HIS A 1 80 ? 4.362 10.259 7.626 1.00 95.31 80 HIS A CA 1
ATOM 631 C C . HIS A 1 80 ? 3.229 9.383 8.176 1.00 95.31 80 HIS A C 1
ATOM 633 O O . HIS A 1 80 ? 2.419 9.902 8.937 1.00 95.31 80 HIS A O 1
ATOM 639 N N . VAL A 1 81 ? 3.252 8.071 7.906 1.00 95.94 81 VAL A N 1
ATOM 640 C CA . VAL A 1 81 ? 2.271 7.105 8.438 1.00 95.94 81 VAL A CA 1
ATOM 641 C C . VAL A 1 81 ? 2.234 7.142 9.963 1.00 95.94 81 VAL A C 1
ATOM 643 O O . VAL A 1 81 ? 1.170 7.287 10.554 1.00 95.94 81 VAL A O 1
ATOM 646 N N . LEU A 1 82 ? 3.401 7.055 10.612 1.00 95.62 82 LEU A N 1
ATOM 647 C CA . LEU A 1 82 ? 3.479 7.039 12.075 1.00 95.62 82 LEU A CA 1
ATOM 648 C C . LEU A 1 82 ? 2.921 8.319 12.692 1.00 95.62 82 LEU A C 1
ATOM 650 O O . LEU A 1 82 ? 2.170 8.244 13.657 1.00 95.62 82 LEU A O 1
ATOM 654 N N . ARG A 1 83 ? 3.270 9.484 12.136 1.00 95.62 83 ARG A N 1
ATOM 655 C CA . ARG A 1 83 ? 2.770 10.767 12.638 1.00 95.62 83 ARG A CA 1
ATOM 656 C C . ARG A 1 83 ? 1.255 10.857 12.509 1.00 95.62 83 ARG A C 1
ATOM 658 O O . ARG A 1 83 ? 0.601 11.297 13.441 1.00 95.62 83 ARG A O 1
ATOM 665 N N . GLU A 1 84 ? 0.718 10.463 11.364 1.00 94.38 84 GLU A N 1
ATOM 666 C CA . GLU A 1 84 ? -0.715 10.536 11.107 1.00 94.38 84 GLU A CA 1
ATOM 667 C C . GLU A 1 84 ? -1.505 9.612 12.039 1.00 94.38 84 GLU A C 1
ATOM 669 O O . GLU A 1 84 ? -2.413 10.063 12.730 1.00 94.38 84 GLU A O 1
ATOM 674 N N . LYS A 1 85 ? -1.083 8.348 12.165 1.00 91.44 85 LYS A N 1
ATOM 675 C CA . LYS A 1 85 ? -1.749 7.383 13.049 1.00 91.44 85 LYS A CA 1
ATOM 676 C C . LYS A 1 85 ? -1.583 7.704 14.531 1.00 91.44 85 LYS A C 1
ATOM 678 O O . LYS A 1 85 ? -2.477 7.417 15.317 1.00 91.44 85 LYS A O 1
ATOM 683 N N . GLN A 1 86 ? -0.480 8.339 14.931 1.00 93.12 86 GLN A N 1
ATOM 684 C CA . GLN A 1 86 ? -0.333 8.851 16.296 1.00 93.12 86 GLN A CA 1
ATOM 685 C C . GLN A 1 86 ? -1.360 9.937 16.624 1.00 93.12 86 GLN A C 1
ATOM 687 O O . GLN A 1 86 ? -1.889 9.924 17.731 1.00 93.12 86 GLN A O 1
ATOM 692 N N . LEU A 1 87 ? -1.645 10.847 15.688 1.00 89.62 87 LEU A N 1
ATOM 693 C CA . LEU A 1 87 ? -2.644 11.900 15.890 1.00 89.62 87 LEU A CA 1
ATOM 694 C C . LEU A 1 87 ? -4.050 11.303 16.020 1.00 89.62 87 LEU A C 1
ATOM 696 O O . LEU A 1 87 ? -4.741 11.606 16.984 1.00 89.62 87 LEU A O 1
ATOM 700 N N . GLU A 1 88 ? -4.420 10.371 15.137 1.00 87.19 88 GLU A N 1
ATOM 701 C CA . GLU A 1 88 ? -5.713 9.671 15.216 1.00 87.19 88 GLU A CA 1
ATOM 702 C C . GLU A 1 88 ? -5.911 8.940 16.555 1.00 87.19 88 GLU A C 1
ATOM 704 O O . GLU A 1 88 ? -7.011 8.925 17.103 1.00 87.19 88 GLU A O 1
ATOM 709 N N . ILE A 1 89 ? -4.851 8.333 17.101 1.00 87.88 89 ILE A N 1
ATOM 710 C CA . ILE A 1 89 ? -4.905 7.652 18.403 1.00 87.88 89 ILE A CA 1
ATOM 711 C C . ILE A 1 89 ? -5.055 8.653 19.556 1.00 87.88 89 ILE A C 1
ATOM 713 O O . ILE A 1 89 ? -5.702 8.332 20.544 1.00 87.88 89 ILE A O 1
ATOM 717 N N . GLN A 1 90 ? -4.450 9.838 19.460 1.00 84.06 90 GLN A N 1
ATOM 718 C CA . GLN A 1 90 ? -4.529 10.867 20.504 1.00 84.06 90 GLN A CA 1
ATOM 719 C C . GLN A 1 90 ? -5.875 11.602 20.532 1.00 84.06 90 GLN A C 1
ATOM 721 O O . GLN A 1 90 ? -6.236 12.157 21.567 1.00 84.06 90 GLN A O 1
ATOM 726 N N . GLU A 1 91 ? -6.589 11.632 19.408 1.00 76.12 91 GLU A N 1
ATOM 727 C CA . GLU A 1 91 ? -7.903 12.272 19.267 1.00 76.12 91 GLU A CA 1
ATOM 728 C C . GLU A 1 91 ? -9.079 11.357 19.664 1.00 76.12 91 GLU A C 1
ATOM 730 O O . GLU A 1 91 ? -10.219 11.820 19.726 1.00 76.12 91 GLU A O 1
ATOM 735 N N . ARG A 1 92 ? -8.808 10.075 19.941 1.00 62.69 92 ARG A N 1
ATOM 736 C CA . ARG A 1 92 ? -9.769 9.079 20.437 1.00 62.69 92 ARG A CA 1
ATOM 737 C C . ARG A 1 92 ? -9.773 8.993 21.959 1.00 62.69 92 ARG A C 1
ATOM 739 O O . ARG A 1 92 ? -10.883 8.818 22.508 1.00 62.69 92 ARG A O 1
#

Radius of gyration: 15.74 Å; chains: 1; bounding box: 27×31×47 Å

Organism: NCBI:txid392030

Secondary structure (DSSP, 8-state):
---B--S-S-TTSPPPBHHHHHHHHHHHHHHHHHHH-TT-EEE--SSSPPEEEE--GGGHHHHTTSPP-S---HHHHHHHHHHHHHHHHHT-

Sequence (92 aa):
MNTPLGDLAGPYDRNPTRWDELRQTVSIVVDIASVFDSDGIDIFFLNREPMRHVKSSDELVAVFTVQPQGPTPILRVLRHVLREKQLEIQER